Protein AF-A0AAD6UZ27-F1 (afdb_monomer_lite)

Organism: NCBI:txid153505

Radius of gyration: 35.87 Å; chains: 1; bounding box: 104×25×85 Å

Sequence (127 aa):
TNSAPSDFQTNEIHSLILSSEAEISDLGAEIVNVRRVLDRLELQRTRLADFVKSHRGVVSTIRRLPTDILDEIFSQYLSESGSPVHSPEALSRVVGVCKRWRTIVLASPLLWCHIALSMYNEVPHDS

Foldseek 3Di:
DDDDDDPVVVVVVVVVVVVVVVVVVVVVVVVVVVVVVVVVVVVVVVVVVVVCVVVVVVVVVVVPDDLVVLLVVLLCQQCVVVDQAGEPVSVCVQCVPDPSSVVSCVVDVSNVVHHDDDDPDPDPPDD

InterPro domains:
  IPR001810 F-box domain [PF12937] (62-117)
  IPR036047 F-box-like domain superfamily [SSF81383] (56-122)

pLDDT: mean 80.84, std 14.42, range [37.25, 98.62]

Secondary structure (DSSP, 8-state):
--PPPPHHHHHHHHHHHHHHHHHHHHHHHHHHHHHHHHHHHHHHHHHHHHHHHHHHHHHHHHHHS-HHHHHHHHHHHHHTTSSSSB-HHHHHHHHHH-HHHHHHHHH-GGGTS-B------------

Structure (mmCIF, N/CA/C/O backbone):
data_AF-A0AAD6UZ27-F1
#
_entry.id   AF-A0AAD6UZ27-F1
#
loop_
_atom_site.group_PDB
_atom_site.id
_atom_site.type_symbol
_atom_site.label_atom_id
_atom_site.label_alt_id
_atom_site.label_comp_id
_atom_site.label_asym_id
_atom_site.label_entity_id
_atom_site.label_seq_id
_atom_site.pdbx_PDB_ins_code
_atom_site.Cartn_x
_atom_site.Cartn_y
_atom_site.Cartn_z
_atom_site.occupancy
_atom_site.B_iso_or_equiv
_atom_site.auth_seq_id
_atom_site.auth_comp_id
_atom_site.auth_asym_id
_atom_site.auth_atom_id
_atom_site.pdbx_PDB_model_num
ATOM 1 N N . THR A 1 1 ? -51.311 9.199 50.317 1.00 37.25 1 THR A N 1
ATOM 2 C CA . THR A 1 1 ? -50.211 8.723 51.181 1.00 37.25 1 THR A CA 1
ATOM 3 C C . THR A 1 1 ? -48.925 8.828 50.392 1.00 37.25 1 THR A C 1
ATOM 5 O O . THR A 1 1 ? -48.646 7.974 49.568 1.00 37.25 1 THR A O 1
ATOM 8 N N . ASN A 1 2 ? -48.223 9.951 50.548 1.00 51.59 2 ASN A N 1
ATOM 9 C CA . ASN A 1 2 ? -46.944 10.228 49.898 1.00 51.59 2 ASN A CA 1
ATOM 10 C C . ASN A 1 2 ? -45.854 9.952 50.939 1.00 51.59 2 ASN A C 1
ATOM 12 O O . ASN A 1 2 ? -45.577 10.812 51.773 1.00 51.59 2 ASN A O 1
ATOM 16 N N . SER A 1 3 ? -45.357 8.718 50.989 1.00 59.06 3 SER A N 1
ATOM 17 C CA . SER A 1 3 ? -44.263 8.358 51.892 1.00 59.06 3 SER A CA 1
ATOM 18 C C . SER A 1 3 ? -42.956 8.781 51.234 1.00 59.06 3 SER A C 1
ATOM 20 O O . SER A 1 3 ? -42.656 8.325 50.132 1.00 59.06 3 SER A O 1
ATOM 22 N N . ALA A 1 4 ? -42.213 9.674 51.890 1.00 61.06 4 ALA A N 1
ATOM 23 C CA . ALA A 1 4 ? -40.872 10.060 51.466 1.00 61.06 4 ALA A CA 1
ATOM 24 C C . ALA A 1 4 ? -39.990 8.803 51.297 1.00 61.06 4 ALA A C 1
ATOM 26 O O . ALA A 1 4 ? -40.138 7.872 52.099 1.00 61.06 4 ALA A O 1
ATOM 27 N N . PRO A 1 5 ? -39.111 8.746 50.276 1.00 61.22 5 PRO A N 1
ATOM 28 C CA . PRO A 1 5 ? -38.194 7.622 50.110 1.00 61.22 5 PRO A CA 1
ATOM 29 C C . PRO A 1 5 ? -37.368 7.471 51.386 1.00 61.22 5 PRO A C 1
ATOM 31 O O . PRO A 1 5 ? -36.959 8.476 51.970 1.00 61.22 5 PRO A O 1
ATOM 34 N N . SER A 1 6 ? -37.141 6.240 51.846 1.00 69.38 6 SER A N 1
ATOM 35 C CA . SER A 1 6 ? -36.239 6.050 52.982 1.00 69.38 6 SER A CA 1
ATOM 36 C C . SER A 1 6 ? -34.819 6.436 52.562 1.00 69.38 6 SER A C 1
ATOM 38 O O . SER A 1 6 ? -34.429 6.198 51.420 1.00 69.38 6 SER A O 1
ATOM 40 N N . ASP A 1 7 ? -34.024 7.002 53.472 1.00 71.88 7 ASP A N 1
ATOM 41 C CA . ASP A 1 7 ? -32.651 7.455 53.178 1.00 71.88 7 ASP A CA 1
ATOM 42 C C . ASP A 1 7 ? -31.782 6.365 52.516 1.00 71.88 7 ASP A C 1
ATOM 44 O O . ASP A 1 7 ? -30.888 6.654 51.722 1.00 71.88 7 ASP A O 1
ATOM 48 N N . PHE A 1 8 ? -32.086 5.093 52.787 1.00 70.81 8 PHE A N 1
ATOM 49 C CA . PHE A 1 8 ? -31.459 3.935 52.153 1.00 70.81 8 PHE A CA 1
ATOM 50 C C . PHE A 1 8 ? -31.771 3.828 50.651 1.00 70.81 8 PHE A C 1
ATOM 52 O O . PHE A 1 8 ? -30.857 3.648 49.851 1.00 70.81 8 PHE A O 1
ATOM 59 N N . GLN A 1 9 ? -33.039 3.991 50.261 1.00 76.12 9 GLN A N 1
ATOM 60 C CA . GLN A 1 9 ? -33.461 3.957 48.856 1.00 76.12 9 GLN A CA 1
ATOM 61 C C . GLN A 1 9 ? -32.847 5.117 48.068 1.00 76.12 9 GLN A C 1
ATOM 63 O O . GLN A 1 9 ? -32.429 4.950 46.926 1.00 76.12 9 GLN A O 1
ATOM 68 N N . THR A 1 10 ? -32.743 6.289 48.694 1.00 81.12 10 THR A N 1
ATOM 69 C CA . THR A 1 10 ? -32.119 7.468 48.087 1.00 81.12 10 THR A CA 1
ATOM 70 C C . THR A 1 10 ? -30.621 7.244 47.852 1.00 81.12 10 THR A C 1
ATOM 72 O O . THR A 1 10 ? -30.115 7.561 46.777 1.00 81.12 10 THR A O 1
ATOM 75 N N . ASN A 1 11 ? -29.916 6.632 48.810 1.00 84.31 11 ASN A N 1
ATOM 76 C CA . ASN A 1 11 ? -28.493 6.302 48.675 1.00 84.31 11 ASN A CA 1
ATOM 77 C C . ASN A 1 11 ? -28.218 5.239 47.600 1.00 84.31 11 ASN A C 1
ATOM 79 O O . ASN A 1 11 ? -27.230 5.346 46.875 1.00 84.31 11 ASN A O 1
ATOM 83 N N . GLU A 1 12 ? -29.084 4.233 47.475 1.0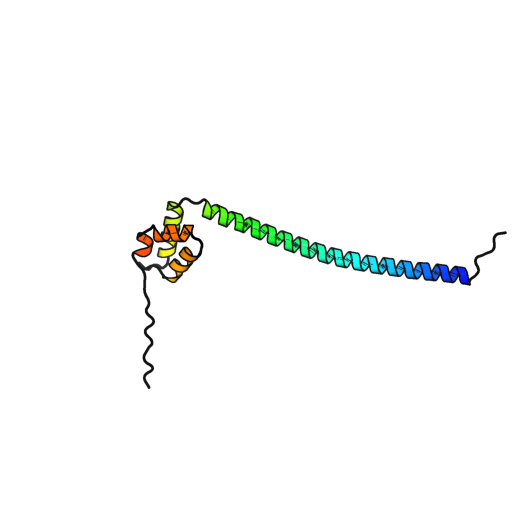0 88.94 12 GLU A N 1
ATOM 84 C CA . GLU A 1 12 ? -28.969 3.188 46.451 1.00 88.94 12 GLU A CA 1
ATOM 85 C C . GLU A 1 12 ? -29.179 3.749 45.036 1.00 88.94 12 GLU A C 1
ATOM 87 O O . GLU A 1 12 ? -28.434 3.432 44.111 1.00 88.94 12 GLU A O 1
ATOM 92 N N . ILE A 1 13 ? -30.137 4.664 44.869 1.00 89.88 13 ILE A N 1
ATOM 93 C CA . ILE A 1 13 ? -30.341 5.364 43.595 1.00 89.88 13 ILE A CA 1
ATOM 94 C C . ILE A 1 13 ? -29.138 6.260 43.273 1.00 89.88 13 ILE A C 1
ATOM 96 O O . ILE A 1 13 ? -28.667 6.268 42.136 1.00 89.88 13 ILE A O 1
ATOM 100 N N . HIS A 1 14 ? -28.602 6.986 44.259 1.00 91.38 14 HIS A N 1
ATOM 101 C CA . HIS A 1 14 ? -27.413 7.815 44.057 1.00 91.38 14 HIS A CA 1
ATOM 102 C C . HIS A 1 14 ? -26.183 6.995 43.648 1.00 91.38 14 HIS A C 1
ATOM 104 O O . HIS A 1 14 ? -25.455 7.416 42.752 1.00 91.38 14 HIS A O 1
ATOM 110 N N . SER A 1 15 ? -25.952 5.825 44.251 1.00 92.38 15 SER A N 1
ATOM 111 C CA . SER A 1 15 ? -24.823 4.966 43.870 1.00 92.38 15 SER A CA 1
ATOM 112 C C . SER A 1 15 ? -24.979 4.396 42.454 1.00 92.38 15 SER A C 1
ATOM 114 O O . SER A 1 15 ? -24.002 4.328 41.701 1.00 92.38 15 SER A O 1
ATOM 116 N N . LEU A 1 16 ? -26.206 4.056 42.049 1.00 95.12 16 LEU A N 1
ATOM 117 C CA . LEU A 1 16 ? -26.501 3.611 40.689 1.00 95.12 16 LEU A CA 1
ATOM 118 C C . LEU A 1 16 ? -26.266 4.725 39.657 1.00 95.12 16 LEU A C 1
ATOM 120 O O . LEU A 1 16 ? -25.695 4.474 38.598 1.00 95.12 16 LEU A O 1
ATOM 124 N N . ILE A 1 17 ? -26.657 5.963 39.970 1.00 96.06 17 ILE A N 1
ATOM 125 C CA . ILE A 1 17 ? -26.396 7.120 39.102 1.00 96.06 17 ILE A CA 1
ATOM 126 C C . ILE A 1 17 ? -24.888 7.339 38.958 1.00 96.06 17 ILE A C 1
ATOM 128 O O . ILE A 1 17 ? -24.397 7.409 37.837 1.00 96.06 17 ILE A O 1
ATOM 132 N N . LEU A 1 18 ? -24.144 7.362 40.068 1.00 96.31 18 LEU A N 1
ATOM 133 C CA . LEU A 1 18 ? -22.693 7.579 40.043 1.00 96.31 18 LEU A CA 1
ATOM 134 C C . LEU A 1 18 ? -21.947 6.495 39.252 1.00 96.31 18 LEU A C 1
ATOM 136 O O . LEU A 1 18 ? -21.028 6.800 38.496 1.00 96.31 18 LEU A O 1
ATOM 140 N N . SER A 1 19 ? -22.343 5.227 39.403 1.00 95.56 19 SER A N 1
ATOM 141 C CA . SER A 1 19 ? -21.755 4.126 38.626 1.00 95.56 19 SER A CA 1
ATOM 142 C C . SER A 1 19 ? -22.096 4.219 37.137 1.00 95.56 19 SER A C 1
ATOM 144 O O . SER A 1 19 ? -21.217 4.013 36.303 1.00 95.56 19 SER A O 1
ATOM 146 N N . SER A 1 20 ? -23.325 4.616 36.795 1.00 95.69 20 SER A N 1
ATOM 147 C CA . SER A 1 20 ? -23.733 4.841 35.402 1.00 95.69 20 SER A CA 1
ATOM 148 C C . SER A 1 20 ? -22.976 6.015 34.768 1.00 95.69 20 SER A C 1
ATOM 150 O O . SER A 1 20 ? -22.561 5.937 33.615 1.00 95.69 20 SER A O 1
ATOM 152 N N . GLU A 1 21 ? -22.755 7.103 35.511 1.00 97.75 21 GLU A N 1
ATOM 153 C CA . GLU A 1 21 ? -21.964 8.252 35.051 1.00 97.75 21 GLU A CA 1
ATOM 154 C C . GLU A 1 21 ? -20.499 7.873 34.796 1.00 97.75 21 GLU A C 1
ATOM 156 O O . GLU A 1 21 ? -19.918 8.302 33.795 1.00 97.75 21 GLU A O 1
ATOM 161 N N . ALA A 1 22 ? -19.916 7.031 35.656 1.00 97.44 22 ALA A N 1
ATOM 162 C CA . ALA A 1 22 ? -18.573 6.497 35.454 1.00 97.44 22 ALA A CA 1
ATOM 163 C C . ALA A 1 22 ? -18.494 5.638 34.180 1.00 97.44 22 ALA A C 1
ATOM 165 O O . ALA A 1 22 ? -17.612 5.857 33.352 1.00 97.44 22 ALA A O 1
ATOM 166 N N . GLU A 1 23 ? -19.458 4.738 33.962 1.00 97.88 23 GLU A N 1
ATOM 167 C CA . GLU A 1 23 ? -19.502 3.897 32.760 1.00 97.88 23 GLU A CA 1
ATOM 168 C C . GLU A 1 23 ? -19.670 4.729 31.476 1.00 97.88 23 GLU A C 1
ATOM 170 O O . GLU A 1 23 ? -18.999 4.480 30.474 1.00 97.88 23 GLU A O 1
ATOM 175 N N . ILE A 1 24 ? -20.500 5.779 31.506 1.00 98.12 24 ILE A N 1
ATOM 176 C CA . ILE A 1 24 ? -20.638 6.728 30.389 1.00 98.12 24 ILE A CA 1
ATOM 177 C C . ILE A 1 24 ? -19.306 7.427 30.096 1.00 98.12 24 ILE A C 1
ATOM 179 O O . ILE A 1 24 ? -18.934 7.581 28.928 1.00 98.12 24 ILE A O 1
ATOM 183 N N . SER A 1 25 ? -18.586 7.853 31.136 1.00 98.12 25 SER A N 1
ATOM 184 C CA . SER A 1 25 ? -17.275 8.489 30.992 1.00 98.12 25 SER A CA 1
ATOM 185 C C . SER A 1 25 ? -16.255 7.535 30.361 1.00 98.12 25 SER A C 1
ATOM 187 O O . SER A 1 25 ? -15.559 7.915 29.414 1.00 98.12 25 SER A O 1
ATOM 189 N N . ASP A 1 26 ? -16.207 6.288 30.828 1.00 98.19 26 ASP A N 1
ATOM 190 C CA . ASP A 1 26 ? -15.292 5.263 30.320 1.00 98.19 26 ASP A CA 1
ATOM 191 C C . ASP A 1 26 ? -15.585 4.920 28.853 1.00 98.19 26 ASP A C 1
ATOM 193 O O . ASP A 1 26 ? -14.678 4.904 28.014 1.00 98.19 26 ASP A O 1
ATOM 197 N N . LEU A 1 27 ? -16.862 4.743 28.500 1.00 98.38 27 LEU A N 1
ATOM 198 C CA . LEU A 1 27 ? -17.283 4.544 27.111 1.00 98.38 27 LEU A CA 1
ATOM 199 C C . LEU A 1 27 ? -16.926 5.749 26.232 1.00 98.38 27 LEU A C 1
ATOM 201 O O . LEU A 1 27 ? -16.485 5.579 25.094 1.00 98.38 27 LEU A O 1
ATOM 205 N N . GLY A 1 28 ? -17.076 6.971 26.749 1.00 98.44 28 GLY A N 1
ATOM 206 C CA . GLY A 1 28 ? -16.667 8.191 26.057 1.00 98.44 28 GLY A CA 1
ATOM 207 C C . GLY A 1 28 ? -15.169 8.212 25.741 1.00 98.44 28 GLY A C 1
ATOM 208 O O . GLY A 1 28 ? -14.779 8.527 24.612 1.00 98.44 28 GLY A O 1
ATOM 209 N N . ALA A 1 29 ? -14.333 7.824 26.705 1.00 98.19 29 ALA A N 1
ATOM 210 C CA . ALA A 1 29 ? -12.888 7.723 26.520 1.00 98.19 29 ALA A CA 1
ATOM 211 C C . ALA A 1 29 ? -12.518 6.664 25.467 1.00 98.19 29 ALA A C 1
ATOM 213 O O . ALA A 1 29 ? -11.690 6.928 24.586 1.00 98.19 29 ALA A O 1
ATOM 214 N N . GLU A 1 30 ? -13.177 5.504 25.493 1.00 98.44 30 GLU A N 1
ATOM 215 C CA . GLU A 1 30 ? -12.932 4.441 24.518 1.00 98.44 30 GLU A CA 1
ATOM 216 C C . GLU A 1 30 ? -13.364 4.854 23.103 1.00 98.44 30 GLU A C 1
ATOM 218 O O . GLU A 1 30 ? -12.620 4.650 22.141 1.00 98.44 30 GLU A O 1
ATOM 223 N N . ILE A 1 31 ? -14.502 5.544 22.958 1.00 98.50 31 ILE A N 1
ATOM 224 C CA . ILE A 1 31 ? -14.944 6.110 21.673 1.00 98.50 31 ILE A CA 1
ATOM 225 C C . ILE A 1 31 ? -13.886 7.058 21.099 1.00 98.50 31 ILE A C 1
ATOM 227 O O . ILE A 1 31 ? -13.580 6.993 19.904 1.00 98.50 31 ILE A O 1
ATOM 231 N N . VAL A 1 32 ? -13.313 7.938 21.925 1.00 98.56 32 VAL A N 1
ATOM 232 C CA . VAL A 1 32 ? -12.253 8.859 21.489 1.00 98.56 32 VAL A CA 1
ATOM 233 C C . VAL A 1 32 ? -11.016 8.086 21.032 1.00 98.56 32 VAL A C 1
ATOM 235 O O . VAL A 1 32 ? -10.451 8.393 19.978 1.00 98.56 32 VAL A O 1
ATOM 238 N N . ASN A 1 33 ? -10.609 7.055 21.774 1.00 98.31 33 ASN A N 1
ATOM 239 C CA . ASN A 1 33 ? -9.454 6.243 21.413 1.00 98.31 33 ASN A CA 1
ATOM 240 C C . ASN A 1 33 ? -9.669 5.482 20.094 1.00 98.31 33 ASN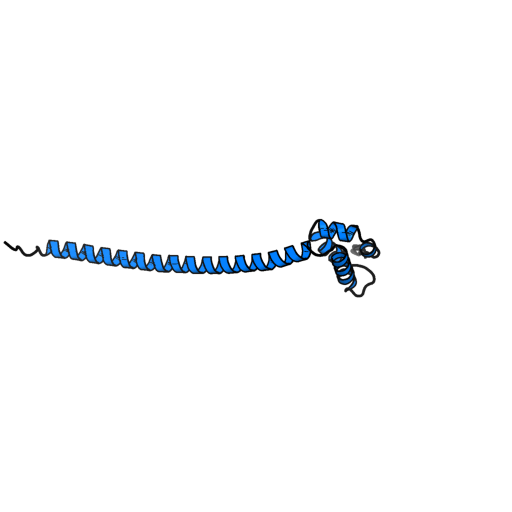 A C 1
ATOM 242 O O . ASN A 1 33 ? -8.809 5.533 19.209 1.00 98.31 33 ASN A O 1
ATOM 246 N N . VAL A 1 34 ? -10.825 4.837 19.921 1.00 98.50 34 VAL A N 1
ATOM 247 C CA . VAL A 1 34 ? -11.174 4.107 18.694 1.00 98.50 34 VAL A CA 1
ATOM 248 C C . VAL A 1 34 ? -11.231 5.048 17.492 1.00 98.50 34 VAL A C 1
ATOM 250 O O . VAL A 1 34 ? -10.659 4.729 16.449 1.00 98.50 34 VAL A O 1
ATOM 253 N N . ARG A 1 35 ? -11.836 6.236 17.630 1.00 98.56 35 ARG A N 1
ATOM 254 C CA . ARG A 1 35 ? -11.855 7.253 16.561 1.00 98.56 35 ARG A CA 1
ATOM 255 C C . ARG A 1 35 ? -10.447 7.675 16.154 1.00 98.56 35 ARG A C 1
ATOM 257 O O . ARG A 1 35 ? -10.127 7.660 14.974 1.00 98.56 35 ARG A O 1
ATOM 264 N N . ARG A 1 36 ? -9.562 7.930 17.119 1.00 98.44 36 ARG A N 1
ATOM 265 C CA . ARG A 1 36 ? -8.155 8.260 16.837 1.00 98.44 36 ARG A CA 1
ATOM 266 C C . ARG A 1 36 ? -7.439 7.141 16.073 1.00 98.44 36 ARG A C 1
ATOM 268 O O . ARG A 1 36 ? -6.612 7.407 15.198 1.00 98.44 36 ARG A O 1
ATOM 275 N N . VAL A 1 37 ? -7.714 5.880 16.412 1.00 98.31 37 VAL A N 1
ATOM 276 C CA . VAL A 1 37 ? -7.162 4.729 15.683 1.00 98.31 37 VAL A CA 1
ATOM 277 C C . VAL A 1 37 ? -7.716 4.670 14.260 1.00 98.31 37 VAL A C 1
ATOM 279 O O . VAL A 1 37 ? -6.932 4.449 13.334 1.00 98.31 37 VAL A O 1
ATOM 282 N N . LEU A 1 38 ? -9.019 4.899 14.084 1.00 98.44 38 LEU A N 1
ATOM 283 C CA . LEU A 1 38 ? -9.672 4.945 12.779 1.00 98.44 38 LEU A CA 1
ATOM 284 C C . LEU A 1 38 ? -9.061 6.034 11.891 1.00 98.44 38 LEU A C 1
ATOM 286 O O . LEU A 1 38 ? -8.580 5.713 10.807 1.00 98.44 38 LEU A O 1
ATOM 290 N N . ASP A 1 39 ? -8.955 7.267 12.387 1.00 98.56 39 ASP A N 1
ATOM 291 C CA . ASP A 1 39 ? -8.386 8.403 11.649 1.00 98.56 39 ASP A CA 1
ATOM 292 C C . ASP A 1 39 ? -6.961 8.101 11.159 1.00 98.56 39 ASP A C 1
ATOM 294 O O . ASP A 1 39 ? -6.593 8.353 10.007 1.00 98.56 39 ASP A O 1
ATOM 298 N N . ARG A 1 40 ? -6.140 7.489 12.025 1.00 98.44 40 ARG A N 1
ATOM 299 C CA . ARG A 1 40 ? -4.783 7.057 11.666 1.00 98.44 40 ARG A CA 1
ATOM 300 C C . ARG A 1 40 ? -4.803 6.034 10.529 1.00 98.44 40 ARG A C 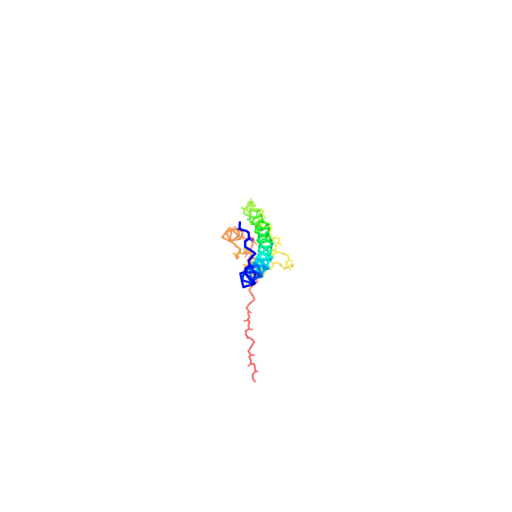1
ATOM 302 O O . ARG A 1 40 ? -4.000 6.146 9.600 1.00 98.44 40 ARG A O 1
ATOM 309 N N . LEU A 1 41 ? -5.668 5.024 10.615 1.00 98.50 41 LEU A N 1
ATOM 310 C CA . LEU A 1 41 ? -5.762 3.968 9.607 1.00 98.50 41 LEU A CA 1
ATOM 311 C C . LEU A 1 41 ? -6.295 4.504 8.274 1.00 98.50 41 LEU A C 1
ATOM 313 O O . LEU A 1 41 ? -5.779 4.129 7.222 1.00 98.50 41 LEU A O 1
ATOM 317 N N . GLU A 1 42 ? -7.265 5.415 8.292 1.00 98.62 42 GLU A N 1
ATOM 318 C CA . GLU A 1 42 ? -7.788 6.064 7.087 1.00 98.62 42 GLU A CA 1
ATOM 319 C C . GLU A 1 42 ? -6.731 6.923 6.390 1.00 98.62 42 GLU A C 1
ATOM 321 O O . GLU A 1 42 ? -6.581 6.856 5.163 1.00 98.62 42 GLU A O 1
ATOM 326 N N . LEU A 1 43 ? -5.931 7.663 7.162 1.00 98.19 43 LEU A N 1
ATOM 327 C CA . LEU A 1 43 ? -4.805 8.423 6.631 1.00 98.19 43 LEU A CA 1
ATOM 328 C C . LEU A 1 43 ? -3.765 7.499 5.984 1.00 98.19 43 LEU A C 1
ATOM 330 O O . LEU A 1 43 ? -3.292 7.772 4.878 1.00 98.19 43 LEU A O 1
ATOM 334 N N . GLN A 1 44 ? -3.419 6.387 6.641 1.00 97.94 44 GLN A N 1
ATOM 335 C CA . GLN A 1 44 ? -2.508 5.391 6.071 1.00 97.94 44 GLN A CA 1
ATOM 336 C C . GLN A 1 44 ? -3.082 4.776 4.791 1.00 97.94 44 GLN A C 1
ATOM 338 O O . GLN A 1 44 ? -2.390 4.733 3.775 1.00 97.94 44 GLN A O 1
ATOM 343 N N . ARG A 1 45 ? -4.353 4.362 4.802 1.00 98.25 45 ARG A N 1
ATOM 344 C CA . ARG A 1 45 ? -5.036 3.805 3.629 1.00 98.25 45 ARG A CA 1
ATOM 345 C C . ARG A 1 45 ? -5.004 4.774 2.454 1.00 98.25 45 ARG A C 1
ATOM 347 O O . ARG A 1 45 ? -4.668 4.359 1.349 1.00 98.25 45 ARG A O 1
ATOM 354 N N . THR A 1 46 ? -5.325 6.044 2.688 1.00 97.81 46 THR A N 1
ATOM 355 C CA . THR A 1 46 ? -5.337 7.080 1.646 1.00 97.81 46 THR A CA 1
ATOM 356 C C . THR A 1 46 ? -3.949 7.261 1.041 1.00 97.81 46 THR A C 1
ATOM 358 O O . THR A 1 46 ? -3.793 7.168 -0.173 1.00 97.81 46 THR A O 1
ATOM 361 N N . ARG A 1 47 ? -2.912 7.378 1.882 1.00 97.19 47 ARG A N 1
ATOM 362 C CA . ARG A 1 47 ? -1.516 7.473 1.423 1.00 97.19 47 ARG A CA 1
ATOM 363 C C . ARG A 1 47 ? -1.102 6.285 0.555 1.00 97.19 47 ARG A C 1
ATOM 365 O O . ARG A 1 47 ? -0.497 6.477 -0.498 1.00 97.19 47 ARG A O 1
ATOM 372 N N . LEU A 1 48 ? -1.428 5.059 0.974 1.00 96.81 48 LEU A N 1
ATOM 373 C CA . LEU A 1 48 ? -1.125 3.869 0.176 1.00 96.81 48 LEU A CA 1
ATOM 374 C C . LEU A 1 48 ? -1.935 3.827 -1.124 1.00 96.81 48 LEU A C 1
ATOM 376 O O . LEU A 1 48 ? -1.397 3.438 -2.158 1.00 96.81 48 LEU A O 1
ATOM 380 N N . ALA A 1 49 ? -3.205 4.228 -1.100 1.00 95.31 49 ALA A N 1
ATOM 381 C CA . ALA A 1 49 ? -4.040 4.272 -2.295 1.00 95.31 49 ALA A CA 1
ATOM 382 C C . ALA A 1 49 ? -3.478 5.251 -3.338 1.00 95.31 49 ALA A C 1
ATOM 384 O O . ALA A 1 49 ? -3.376 4.896 -4.516 1.00 95.31 49 ALA A O 1
ATOM 385 N N . ASP A 1 50 ? -3.041 6.435 -2.907 1.00 92.00 50 ASP A N 1
ATOM 386 C CA . ASP A 1 50 ? -2.408 7.430 -3.776 1.00 92.00 50 ASP A CA 1
ATOM 387 C C . ASP A 1 50 ? -1.072 6.931 -4.336 1.00 92.00 50 ASP A C 1
ATOM 389 O O . ASP A 1 50 ? -0.815 7.062 -5.537 1.00 92.00 50 ASP A O 1
ATOM 393 N N . PHE A 1 51 ? -0.254 6.280 -3.501 1.00 89.12 51 PHE A N 1
ATOM 394 C CA . PHE A 1 51 ? 0.978 5.621 -3.936 1.00 89.12 51 PHE A CA 1
ATOM 395 C C . PHE A 1 51 ? 0.698 4.561 -5.011 1.00 89.12 51 PHE A C 1
ATOM 397 O O . PHE A 1 51 ? 1.303 4.574 -6.081 1.00 89.12 51 PHE A O 1
ATOM 404 N N . VAL A 1 52 ? -0.258 3.661 -4.777 1.00 88.88 52 VAL A N 1
ATOM 405 C CA . VAL A 1 52 ? -0.614 2.621 -5.751 1.00 88.88 52 VAL A CA 1
ATOM 406 C C . VAL A 1 52 ? -1.128 3.242 -7.048 1.00 88.88 52 VAL A C 1
ATOM 408 O O . VAL A 1 52 ? -0.741 2.801 -8.130 1.00 88.88 52 VAL A O 1
ATOM 411 N N . LYS A 1 53 ? -1.971 4.276 -6.972 1.00 85.94 53 LYS A N 1
ATOM 412 C CA . LYS A 1 53 ? -2.525 4.959 -8.147 1.00 85.94 53 LYS A CA 1
ATOM 413 C C . LYS A 1 53 ? -1.430 5.591 -9.008 1.00 85.94 53 LYS A C 1
ATOM 415 O O . LYS A 1 53 ? -1.432 5.377 -10.223 1.00 85.94 53 LYS A O 1
ATOM 420 N N . SER A 1 54 ? -0.490 6.318 -8.401 1.00 77.69 54 SER A N 1
ATOM 421 C CA . SER A 1 54 ? 0.610 6.964 -9.130 1.00 77.69 54 SER A CA 1
ATOM 422 C C . SER A 1 54 ? 1.523 5.937 -9.807 1.00 77.69 54 SER A C 1
ATOM 424 O O . SER A 1 54 ? 1.827 6.061 -10.995 1.00 77.69 54 SER A O 1
ATOM 426 N N . HIS A 1 55 ? 1.859 4.849 -9.113 1.00 78.06 55 HIS A N 1
ATOM 427 C CA . HIS A 1 55 ? 2.740 3.811 -9.649 1.00 78.06 55 HIS A CA 1
ATOM 428 C C . HIS A 1 55 ? 2.045 2.943 -10.704 1.00 78.06 55 HIS A C 1
ATOM 430 O O . HIS A 1 55 ? 2.652 2.582 -11.713 1.00 78.06 55 HIS A O 1
ATOM 436 N N . ARG A 1 56 ? 0.746 2.656 -10.551 1.00 76.19 56 ARG A N 1
ATOM 437 C CA . ARG A 1 56 ? -0.030 1.931 -11.570 1.00 76.19 56 ARG A CA 1
ATOM 438 C C . ARG A 1 56 ? -0.106 2.717 -12.878 1.00 76.19 56 ARG A C 1
ATOM 440 O O . ARG A 1 56 ? -0.050 2.099 -13.941 1.00 76.19 56 ARG A O 1
ATOM 447 N N . GLY A 1 57 ? -0.190 4.049 -12.801 1.00 70.38 57 GLY A N 1
ATOM 448 C CA . GLY A 1 57 ? -0.096 4.946 -13.953 1.00 70.38 57 GLY A CA 1
ATOM 449 C C . GLY A 1 57 ? 1.228 4.780 -14.699 1.00 70.38 57 GLY A C 1
ATOM 450 O O . GLY A 1 57 ? 1.217 4.466 -15.886 1.00 70.38 57 GLY A O 1
ATOM 451 N N . VAL A 1 58 ? 2.356 4.869 -13.991 1.00 68.94 58 VAL A N 1
ATOM 452 C CA . VAL A 1 58 ? 3.705 4.693 -14.565 1.00 68.94 58 VAL A CA 1
ATOM 453 C C . VAL A 1 58 ? 3.866 3.322 -15.229 1.00 68.94 58 VAL A C 1
ATOM 455 O O . VAL A 1 58 ? 4.243 3.229 -16.398 1.00 68.94 58 VAL A O 1
ATOM 458 N N . VAL A 1 59 ? 3.500 2.246 -14.526 1.00 69.06 59 VAL A N 1
ATOM 459 C CA . VAL A 1 59 ? 3.611 0.878 -15.057 1.00 69.06 59 VAL A CA 1
ATOM 460 C C . VAL A 1 59 ? 2.662 0.657 -16.246 1.00 69.06 59 VAL A C 1
ATOM 462 O O . VAL A 1 59 ? 2.959 -0.128 -17.149 1.00 69.06 59 VAL A O 1
ATOM 465 N N . SER A 1 60 ? 1.506 1.325 -16.274 1.00 67.81 60 SER A N 1
ATOM 466 C CA . SER A 1 60 ? 0.590 1.300 -17.418 1.00 67.81 60 SER A CA 1
ATOM 467 C C . SER A 1 60 ? 1.173 2.037 -18.624 1.00 67.81 60 SER A C 1
ATOM 469 O O . SER A 1 60 ? 1.134 1.506 -19.730 1.00 67.81 60 SER A O 1
ATOM 471 N N . THR A 1 61 ? 1.742 3.228 -18.433 1.00 66.56 61 THR A N 1
ATOM 472 C CA . THR A 1 61 ? 2.353 4.020 -19.511 1.00 66.56 61 THR A CA 1
ATOM 473 C C . THR A 1 61 ? 3.528 3.281 -20.140 1.00 66.56 61 THR A C 1
ATOM 475 O O . THR A 1 61 ? 3.555 3.109 -21.355 1.00 66.56 61 THR A O 1
ATOM 478 N N . ILE A 1 62 ? 4.429 2.726 -19.324 1.00 68.81 62 ILE A N 1
ATOM 479 C CA . ILE A 1 62 ? 5.568 1.929 -19.804 1.00 68.81 62 ILE A CA 1
ATOM 480 C C . ILE A 1 62 ? 5.098 0.713 -20.616 1.00 68.81 62 ILE A C 1
ATOM 482 O O . ILE A 1 62 ? 5.670 0.391 -21.656 1.00 68.81 62 ILE A O 1
ATOM 486 N N . ARG A 1 63 ? 4.017 0.046 -20.188 1.00 68.44 63 ARG A N 1
ATOM 487 C CA . ARG A 1 63 ? 3.439 -1.080 -20.939 1.00 68.44 63 ARG A CA 1
ATOM 488 C C . ARG A 1 63 ? 2.750 -0.666 -22.239 1.00 68.44 63 ARG A C 1
ATOM 490 O O . ARG A 1 63 ? 2.569 -1.534 -23.087 1.00 68.44 63 ARG A O 1
ATOM 497 N N . ARG A 1 64 ? 2.389 0.608 -22.409 1.00 76.94 64 ARG A N 1
ATOM 498 C CA . ARG A 1 64 ? 1.732 1.148 -23.611 1.00 76.94 64 ARG A CA 1
ATOM 499 C C . ARG A 1 64 ? 2.693 1.792 -24.607 1.00 76.94 64 ARG A C 1
ATOM 501 O O . ARG A 1 64 ? 2.277 2.033 -25.735 1.00 76.94 64 ARG A O 1
ATOM 508 N N . LEU A 1 65 ? 3.939 2.062 -24.219 1.00 80.62 65 LEU A N 1
ATOM 509 C CA . LEU A 1 65 ? 4.948 2.565 -25.152 1.00 80.62 65 LEU A CA 1
ATOM 510 C C . LEU A 1 65 ? 5.154 1.563 -26.296 1.00 80.62 65 LEU A C 1
ATOM 512 O O . LEU A 1 65 ? 5.189 0.361 -26.011 1.00 80.62 65 LEU A O 1
ATOM 516 N N . PRO A 1 66 ? 5.292 2.011 -27.555 1.00 84.31 66 PRO A N 1
ATOM 517 C CA . PRO A 1 66 ? 5.736 1.168 -28.662 1.00 84.31 66 PRO A CA 1
ATOM 518 C C . PRO A 1 66 ? 7.116 0.559 -28.397 1.00 84.31 66 PRO A C 1
ATOM 520 O O . PRO A 1 66 ? 7.876 1.055 -27.566 1.00 84.31 66 PRO A O 1
ATOM 523 N N . THR A 1 67 ? 7.428 -0.534 -29.089 1.00 84.94 67 THR A N 1
ATOM 524 C CA . THR A 1 67 ? 8.719 -1.220 -28.945 1.00 84.94 67 THR A CA 1
ATOM 525 C C . THR A 1 67 ? 9.886 -0.323 -29.345 1.00 84.94 67 THR A C 1
ATOM 527 O O . THR A 1 67 ? 10.821 -0.213 -28.565 1.00 84.94 67 THR A O 1
ATOM 530 N N . ASP A 1 68 ? 9.780 0.388 -30.466 1.00 84.00 68 ASP A N 1
ATOM 531 C CA . ASP A 1 68 ? 10.863 1.230 -30.997 1.00 84.00 68 ASP A CA 1
ATOM 532 C C . ASP A 1 68 ? 11.253 2.354 -30.025 1.00 84.00 68 ASP A C 1
ATOM 534 O O . ASP A 1 68 ? 12.425 2.663 -29.845 1.00 84.00 68 ASP A O 1
ATOM 538 N N . ILE A 1 69 ? 10.269 2.920 -29.318 1.00 88.00 69 ILE A N 1
ATOM 539 C CA . ILE A 1 69 ? 10.513 3.958 -28.307 1.00 88.00 69 ILE A CA 1
ATOM 540 C C . ILE A 1 69 ? 11.226 3.382 -27.080 1.00 88.00 69 ILE A C 1
ATOM 542 O O . ILE A 1 69 ? 12.104 4.028 -26.519 1.00 88.00 69 ILE A O 1
ATOM 546 N N . LEU A 1 70 ? 10.851 2.175 -26.643 1.00 87.25 70 LEU A N 1
ATOM 547 C CA . LEU A 1 70 ? 11.550 1.504 -25.545 1.00 87.25 70 LEU A CA 1
ATOM 548 C C . LEU A 1 70 ? 12.984 1.135 -25.942 1.00 87.25 70 LEU A C 1
ATOM 550 O O . LEU A 1 70 ? 13.876 1.266 -25.112 1.00 87.25 70 LEU A O 1
ATOM 554 N N . ASP A 1 71 ? 13.196 0.715 -27.189 1.00 86.31 71 ASP A N 1
ATOM 555 C CA . ASP A 1 71 ? 14.517 0.357 -27.707 1.00 86.31 71 ASP A CA 1
ATOM 556 C C . ASP A 1 71 ? 15.466 1.563 -27.764 1.00 86.31 71 ASP A C 1
ATOM 558 O O . ASP A 1 71 ? 16.606 1.488 -27.304 1.00 86.31 71 ASP A O 1
ATOM 562 N N . GLU A 1 72 ? 14.966 2.716 -28.216 1.00 86.62 72 GLU A N 1
ATOM 563 C CA . GLU A 1 72 ? 15.711 3.980 -28.206 1.00 86.62 72 GLU A CA 1
ATOM 564 C C . GLU A 1 72 ? 16.066 4.416 -26.775 1.00 86.62 72 GLU A C 1
ATOM 566 O O . GLU A 1 72 ? 17.213 4.759 -26.486 1.00 86.62 72 GLU A O 1
ATOM 571 N N . ILE A 1 73 ? 15.110 4.339 -25.840 1.00 86.88 73 ILE A N 1
ATOM 572 C CA . ILE A 1 73 ? 15.353 4.666 -24.425 1.00 86.88 73 ILE A CA 1
ATOM 573 C C . ILE A 1 73 ? 16.447 3.765 -23.838 1.00 86.88 73 ILE A C 1
ATOM 575 O O . ILE A 1 73 ? 17.332 4.254 -23.134 1.00 86.88 73 ILE A O 1
ATOM 579 N N . PHE A 1 74 ? 16.403 2.457 -24.108 1.00 87.38 74 PHE A N 1
ATOM 580 C CA . PHE A 1 74 ? 17.430 1.530 -23.632 1.00 87.38 74 PHE A CA 1
ATOM 581 C C . PHE A 1 74 ? 18.790 1.829 -24.260 1.00 87.38 74 PHE A C 1
ATOM 583 O O . PHE A 1 74 ? 19.786 1.836 -23.542 1.00 87.38 74 PHE A O 1
ATOM 590 N N . SER A 1 75 ? 18.829 2.140 -25.556 1.00 82.38 75 SER A N 1
ATOM 591 C CA . SER A 1 75 ? 20.057 2.505 -26.270 1.00 82.38 75 SER A CA 1
ATOM 592 C C . SER A 1 75 ? 20.726 3.733 -25.659 1.00 82.38 75 SER A C 1
ATOM 594 O O . SER A 1 75 ? 21.931 3.713 -25.402 1.00 82.38 75 SER A O 1
ATOM 596 N N . GLN A 1 76 ? 19.951 4.771 -25.341 1.00 81.69 76 GLN A N 1
ATOM 597 C CA . GLN A 1 76 ? 20.468 5.973 -24.686 1.00 81.69 76 GLN A CA 1
ATOM 598 C C . GLN A 1 76 ? 20.929 5.696 -23.250 1.00 81.69 76 GLN A C 1
ATOM 600 O O . GLN A 1 76 ? 22.057 6.035 -22.898 1.00 81.69 76 GLN A O 1
ATOM 605 N N . TYR A 1 77 ? 20.111 5.008 -22.445 1.00 82.12 77 TYR A N 1
ATOM 606 C CA . TYR A 1 77 ? 20.443 4.660 -21.057 1.00 82.12 77 TYR A CA 1
ATOM 607 C C . TYR A 1 77 ? 21.727 3.826 -20.947 1.00 82.12 77 TYR A C 1
ATOM 609 O O . TYR A 1 77 ? 22.541 4.019 -20.046 1.00 82.12 77 TYR A O 1
ATOM 617 N N . LEU A 1 78 ? 21.927 2.895 -21.879 1.00 77.25 78 LEU A N 1
ATOM 618 C CA . LEU A 1 78 ? 23.101 2.026 -21.905 1.00 77.25 78 LEU A CA 1
ATOM 619 C C . LEU A 1 78 ? 24.351 2.718 -22.476 1.00 77.25 78 LEU A C 1
ATOM 621 O O . LEU A 1 78 ? 25.456 2.215 -22.262 1.00 77.25 78 LEU A O 1
ATOM 625 N N . SER A 1 79 ? 24.189 3.853 -23.165 1.00 72.75 79 SER A N 1
ATOM 626 C CA . SER A 1 79 ? 25.276 4.667 -23.740 1.00 72.75 79 SER A CA 1
ATOM 627 C C . SER A 1 79 ? 25.704 5.841 -22.844 1.00 72.75 79 SER A C 1
ATOM 629 O O . SER A 1 79 ? 26.763 6.430 -23.059 1.00 72.75 79 SER A O 1
ATOM 631 N N . GLU A 1 80 ? 24.918 6.180 -21.816 1.00 65.25 80 GLU A N 1
ATOM 632 C CA . GLU A 1 80 ? 25.137 7.329 -20.917 1.00 65.25 80 GLU A CA 1
ATOM 633 C C . GLU A 1 80 ? 26.433 7.228 -20.077 1.00 65.25 80 GLU A C 1
ATOM 635 O O . GLU A 1 80 ? 26.875 8.202 -19.474 1.00 65.25 80 GLU A O 1
ATOM 640 N N . SER A 1 81 ? 27.111 6.075 -20.082 1.00 57.41 81 SER A N 1
ATOM 641 C CA . SER A 1 81 ? 28.395 5.871 -19.396 1.00 57.41 81 SER A CA 1
ATOM 642 C C . SER A 1 81 ? 29.601 6.528 -20.087 1.00 57.41 81 SER A C 1
ATOM 644 O O . SER A 1 81 ? 30.710 6.439 -19.562 1.00 57.41 81 SER A O 1
ATOM 646 N N . GLY A 1 82 ? 29.430 7.148 -21.265 1.00 56.09 82 GLY A N 1
ATOM 647 C CA . GLY A 1 82 ? 30.535 7.739 -22.040 1.00 56.09 82 GLY A CA 1
ATOM 648 C C . GLY A 1 82 ? 31.544 6.709 -22.570 1.00 56.09 82 GLY A C 1
ATOM 649 O O . GLY A 1 82 ? 32.582 7.073 -23.119 1.00 56.09 82 GLY A O 1
ATOM 650 N N . SER A 1 83 ? 31.238 5.421 -22.406 1.00 56.38 83 SER A N 1
ATOM 651 C CA . SER A 1 83 ? 32.028 4.287 -22.863 1.00 56.38 83 SER A CA 1
ATOM 652 C C . SER A 1 83 ? 31.334 3.656 -24.071 1.00 56.38 83 SER A C 1
ATOM 654 O O . SER A 1 83 ? 30.118 3.471 -24.032 1.00 56.38 83 SER A O 1
ATOM 656 N N . PRO A 1 84 ? 32.071 3.245 -25.120 1.00 59.50 84 PRO A N 1
ATOM 657 C CA . PRO A 1 84 ? 31.508 2.476 -26.231 1.00 59.50 84 PRO A CA 1
ATOM 658 C C . PRO A 1 84 ? 31.025 1.081 -25.801 1.00 59.50 84 PRO A C 1
ATOM 660 O O . PRO A 1 84 ? 30.512 0.334 -26.626 1.00 59.50 84 PRO A O 1
ATOM 663 N N . VAL A 1 85 ? 31.210 0.715 -24.528 1.00 63.19 85 VAL A N 1
ATOM 664 C CA . VAL A 1 85 ? 30.881 -0.588 -23.968 1.00 63.19 85 VAL A CA 1
ATOM 665 C C . VAL A 1 85 ? 29.811 -0.457 -22.889 1.00 63.19 85 VAL A C 1
ATOM 667 O O . VAL A 1 85 ? 29.975 0.284 -21.915 1.00 63.19 85 VAL A O 1
ATOM 670 N N . HIS A 1 86 ? 28.726 -1.214 -23.045 1.00 68.44 86 HIS A N 1
ATOM 671 C CA . HIS A 1 86 ? 27.619 -1.237 -22.104 1.00 68.44 86 HIS A CA 1
ATOM 672 C C . HIS A 1 86 ? 28.032 -1.915 -20.796 1.00 68.44 86 HIS A C 1
ATOM 674 O O . HIS A 1 86 ? 28.641 -2.991 -20.786 1.00 68.44 86 HIS A O 1
ATOM 680 N N . SER A 1 87 ? 27.663 -1.291 -19.676 1.00 71.75 87 SER A N 1
ATOM 681 C CA . SER A 1 87 ? 27.859 -1.879 -18.352 1.00 71.75 87 SER A CA 1
ATOM 682 C C . SER A 1 87 ? 26.958 -3.113 -18.190 1.00 71.75 87 SER A C 1
ATOM 684 O O . SER A 1 87 ? 25.734 -2.990 -18.341 1.00 71.75 87 SER A O 1
ATOM 686 N N . PRO A 1 88 ? 27.510 -4.286 -17.821 1.00 73.69 88 PRO A N 1
ATOM 687 C CA . PRO A 1 88 ? 26.714 -5.472 -17.504 1.00 73.69 88 PRO A CA 1
ATOM 688 C C . PRO A 1 88 ? 25.673 -5.221 -16.407 1.00 73.69 88 PRO A C 1
ATOM 690 O O . PRO A 1 88 ? 24.596 -5.818 -16.424 1.00 73.69 88 PRO A O 1
ATOM 693 N N . GLU A 1 89 ? 25.955 -4.310 -15.472 1.00 78.62 89 GLU A N 1
ATOM 694 C CA . GLU A 1 89 ? 25.016 -3.934 -14.413 1.00 78.62 89 GLU A CA 1
ATOM 695 C C . GLU A 1 89 ? 23.808 -3.175 -14.967 1.00 78.62 89 GLU A C 1
ATOM 697 O O . GLU A 1 89 ? 22.670 -3.457 -14.588 1.00 78.62 89 GLU A O 1
ATOM 702 N N . ALA A 1 90 ? 24.036 -2.236 -15.888 1.00 79.62 90 ALA A N 1
ATOM 703 C CA . ALA A 1 90 ? 22.969 -1.466 -16.520 1.00 79.62 90 ALA A CA 1
ATOM 704 C C . ALA A 1 90 ? 22.083 -2.368 -17.396 1.00 79.62 90 ALA A C 1
ATOM 706 O O . ALA A 1 90 ? 20.855 -2.322 -17.284 1.00 79.62 90 ALA A O 1
ATOM 707 N N . LEU A 1 91 ? 22.694 -3.269 -18.176 1.00 82.06 91 LEU A N 1
ATOM 708 C CA . LEU A 1 91 ? 21.982 -4.301 -18.940 1.00 82.06 91 LEU A CA 1
ATOM 709 C C . LEU A 1 91 ? 21.136 -5.200 -18.027 1.00 82.06 91 LEU A C 1
ATOM 711 O O . LEU A 1 91 ? 19.952 -5.429 -18.293 1.00 82.06 91 LEU A O 1
ATOM 715 N N . SER A 1 92 ? 21.710 -5.656 -16.910 1.00 83.94 92 SER A N 1
ATOM 716 C CA . SER A 1 92 ? 21.015 -6.507 -15.936 1.00 83.94 92 SER A CA 1
ATOM 717 C C . SER A 1 92 ? 19.805 -5.808 -15.311 1.00 83.94 92 SER A C 1
ATOM 719 O O . SER A 1 92 ? 18.762 -6.439 -15.125 1.00 83.94 92 SER A O 1
ATOM 721 N N . ARG A 1 93 ? 19.893 -4.496 -15.044 1.00 84.50 93 ARG A N 1
ATOM 722 C CA . ARG A 1 93 ? 18.764 -3.698 -14.535 1.00 84.50 93 ARG A CA 1
ATOM 723 C C . ARG A 1 93 ? 17.609 -3.651 -15.532 1.00 84.50 93 ARG A C 1
ATOM 725 O O . ARG A 1 93 ? 16.476 -3.907 -15.135 1.00 84.50 93 ARG A O 1
ATOM 732 N N . VAL A 1 94 ? 17.879 -3.389 -16.814 1.00 85.06 94 VAL A N 1
ATOM 733 C CA . VAL A 1 94 ? 16.837 -3.309 -17.857 1.00 85.06 94 VAL A CA 1
ATOM 734 C C . VAL A 1 94 ? 16.199 -4.681 -18.114 1.00 85.06 94 VAL A C 1
ATOM 736 O O . VAL A 1 94 ? 14.972 -4.819 -18.115 1.00 85.06 94 VAL A O 1
ATOM 739 N N . VAL A 1 95 ? 17.013 -5.731 -18.256 1.00 86.56 95 VAL A N 1
ATOM 740 C CA . VAL A 1 95 ? 16.545 -7.111 -18.492 1.00 86.56 95 VAL A CA 1
ATOM 741 C C . VAL A 1 95 ? 15.802 -7.694 -17.276 1.00 86.56 95 VAL A C 1
ATOM 743 O O . VAL A 1 95 ? 14.966 -8.597 -17.423 1.00 86.56 95 VAL A O 1
ATOM 746 N N . GLY A 1 96 ? 16.067 -7.180 -16.074 1.00 85.12 96 GLY A N 1
ATOM 747 C CA . GLY A 1 96 ? 15.430 -7.590 -14.823 1.00 85.12 96 GLY A CA 1
ATOM 748 C C . GLY A 1 96 ? 13.990 -7.098 -14.634 1.00 85.12 96 GLY A C 1
ATOM 749 O O . GLY A 1 96 ? 13.251 -7.708 -13.865 1.00 85.12 96 GLY A O 1
ATOM 750 N N . VAL A 1 97 ? 13.552 -6.052 -15.350 1.00 85.06 97 VAL A N 1
ATOM 751 C CA . VAL A 1 97 ? 12.255 -5.395 -15.085 1.00 85.06 97 VAL A CA 1
ATOM 752 C C . VAL A 1 97 ? 11.052 -6.272 -15.440 1.00 85.06 97 VAL A C 1
ATOM 754 O O . VAL A 1 97 ? 10.164 -6.483 -14.615 1.00 85.06 97 VAL A O 1
ATOM 757 N N . CYS A 1 98 ? 10.963 -6.763 -16.682 1.00 83.94 98 CYS A N 1
ATOM 758 C CA . CYS A 1 98 ? 9.852 -7.617 -17.112 1.00 83.94 98 CYS A CA 1
ATOM 759 C C . CYS A 1 98 ? 10.184 -8.433 -18.371 1.00 83.94 98 CYS A C 1
ATOM 761 O O . CYS A 1 98 ? 11.147 -8.147 -19.082 1.00 83.94 98 CYS A O 1
ATOM 763 N N . LYS A 1 99 ? 9.335 -9.425 -18.692 1.00 83.94 99 LYS A N 1
ATOM 764 C CA . LYS A 1 99 ? 9.479 -10.250 -19.908 1.00 83.94 99 LYS A CA 1
ATOM 765 C C . LYS A 1 99 ? 9.556 -9.402 -21.182 1.00 83.94 99 LYS A C 1
ATOM 767 O O . LYS A 1 99 ? 10.400 -9.670 -22.022 1.00 83.94 99 LYS A O 1
ATOM 772 N N . ARG A 1 100 ? 8.719 -8.363 -21.299 1.00 87.25 100 ARG A N 1
ATOM 773 C CA . ARG A 1 100 ? 8.675 -7.494 -22.484 1.00 87.25 100 ARG A CA 1
ATOM 774 C C . ARG A 1 100 ? 9.995 -6.750 -22.694 1.00 87.25 100 ARG A C 1
ATOM 776 O O . ARG A 1 100 ? 10.510 -6.761 -23.799 1.00 87.25 100 ARG A O 1
ATOM 783 N N . TRP A 1 101 ? 10.542 -6.142 -21.644 1.00 88.88 101 TRP 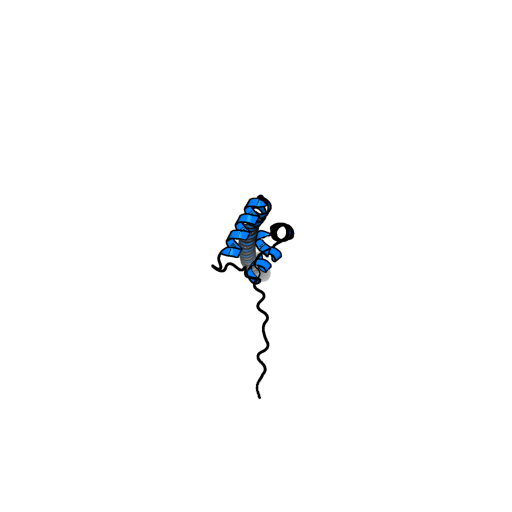A N 1
ATOM 784 C CA . TRP A 1 101 ? 11.812 -5.412 -21.720 1.00 88.88 101 TRP A CA 1
ATOM 785 C C . TRP A 1 101 ? 12.962 -6.343 -22.092 1.00 88.88 101 TRP A C 1
ATOM 787 O O . TRP A 1 101 ? 13.723 -6.037 -22.998 1.00 88.88 101 TRP A O 1
ATOM 797 N N . ARG A 1 102 ? 13.009 -7.536 -21.488 1.00 88.94 102 ARG A N 1
ATOM 798 C CA . ARG A 1 102 ? 13.961 -8.583 -21.874 1.00 88.94 102 ARG A CA 1
ATOM 799 C C . ARG A 1 102 ? 13.844 -8.963 -23.348 1.00 88.94 102 ARG A C 1
ATOM 801 O O . ARG A 1 102 ? 14.865 -9.073 -24.010 1.00 88.94 102 ARG A O 1
ATOM 808 N N . THR A 1 103 ? 12.629 -9.162 -23.859 1.00 88.75 103 THR A N 1
ATOM 809 C CA . THR A 1 103 ? 12.414 -9.489 -25.276 1.00 88.75 103 THR A CA 1
ATOM 810 C C . THR A 1 103 ? 12.907 -8.378 -26.195 1.00 88.75 103 THR A C 1
ATOM 812 O O . THR A 1 103 ? 13.558 -8.687 -27.180 1.00 88.75 103 THR A O 1
ATOM 815 N N . ILE A 1 104 ? 12.631 -7.112 -25.869 1.00 88.12 104 ILE A N 1
ATOM 816 C CA . ILE A 1 104 ? 13.076 -5.962 -26.670 1.00 88.12 104 ILE A CA 1
ATOM 817 C C . ILE A 1 104 ? 14.601 -5.894 -26.685 1.00 88.12 104 ILE A C 1
ATOM 819 O O . ILE A 1 104 ? 15.191 -5.892 -27.757 1.00 88.12 104 ILE A O 1
ATOM 823 N N . VAL A 1 105 ? 15.233 -5.954 -25.508 1.00 86.88 105 VAL A N 1
ATOM 824 C CA . VAL A 1 105 ? 16.694 -5.909 -25.409 1.00 86.88 105 VAL A CA 1
ATOM 825 C C . VAL A 1 105 ? 17.326 -7.063 -26.181 1.00 86.88 105 VAL A C 1
ATOM 827 O O . VAL A 1 105 ? 18.218 -6.827 -26.980 1.00 86.88 105 VAL A O 1
ATOM 830 N N . LEU A 1 106 ? 16.856 -8.305 -26.011 1.00 83.19 106 LEU A N 1
ATOM 831 C CA . LEU A 1 106 ? 17.375 -9.470 -26.750 1.00 83.19 106 LEU A CA 1
ATOM 832 C C . LEU A 1 106 ? 17.148 -9.388 -28.266 1.00 83.19 106 LEU A C 1
ATOM 834 O O . LEU A 1 106 ? 17.916 -9.974 -29.023 1.00 83.19 106 LEU A O 1
ATOM 838 N N . ALA A 1 107 ? 16.090 -8.705 -28.704 1.00 84.94 107 ALA A N 1
ATOM 839 C CA . ALA A 1 107 ? 15.764 -8.533 -30.114 1.00 84.94 107 ALA A CA 1
ATOM 840 C C . ALA A 1 107 ? 16.519 -7.373 -30.775 1.00 84.94 107 ALA A C 1
ATOM 842 O O . ALA A 1 107 ? 16.485 -7.289 -31.999 1.00 84.94 107 ALA A O 1
ATOM 843 N N . SER A 1 108 ? 17.182 -6.507 -30.001 1.00 81.75 108 SER A N 1
ATOM 844 C CA . SER A 1 108 ? 17.947 -5.368 -30.508 1.00 81.75 108 SER A CA 1
ATOM 845 C C . SER A 1 108 ? 19.445 -5.680 -30.478 1.00 81.75 108 SER A C 1
ATOM 847 O O . SER A 1 108 ? 20.079 -5.595 -29.422 1.00 81.75 108 SER A O 1
ATOM 849 N N . PRO A 1 109 ? 20.055 -6.066 -31.619 1.00 71.50 109 PRO A N 1
ATOM 850 C CA . PRO A 1 109 ? 21.456 -6.479 -31.659 1.00 71.50 109 PRO A CA 1
ATOM 851 C C . PRO A 1 109 ? 22.398 -5.367 -31.200 1.00 71.50 109 PRO A C 1
ATOM 853 O O . PRO A 1 109 ? 23.412 -5.654 -30.569 1.00 71.50 109 PRO A O 1
ATOM 856 N N . LEU A 1 110 ? 22.029 -4.105 -31.459 1.00 68.00 110 LEU A N 1
ATOM 857 C CA . LEU A 1 110 ? 22.797 -2.910 -31.101 1.00 68.00 110 LEU A CA 1
ATOM 858 C C . LEU A 1 110 ? 23.098 -2.835 -29.597 1.00 68.00 110 LEU A C 1
ATOM 860 O O . LEU A 1 110 ? 24.181 -2.397 -29.223 1.00 68.00 110 LEU A O 1
ATOM 864 N N . LEU A 1 111 ? 22.207 -3.368 -28.755 1.00 67.06 111 LEU A N 1
ATOM 865 C CA . LEU A 1 111 ? 22.347 -3.377 -27.297 1.00 67.06 111 LEU A CA 1
ATOM 866 C C . LEU A 1 111 ? 23.267 -4.488 -26.756 1.00 67.06 111 LEU A C 1
ATOM 868 O O . LEU A 1 111 ? 23.634 -4.462 -25.582 1.00 67.06 111 LEU A O 1
ATOM 872 N N . TRP A 1 112 ? 23.655 -5.459 -27.592 1.00 66.81 112 TRP A N 1
ATOM 873 C CA . TRP A 1 112 ? 24.573 -6.558 -27.239 1.00 66.81 112 TRP A CA 1
ATOM 874 C C . TRP A 1 112 ? 25.927 -6.465 -27.945 1.00 66.81 112 TRP A C 1
ATOM 876 O O . TRP A 1 112 ? 26.800 -7.293 -27.694 1.00 66.81 112 TRP A O 1
ATOM 886 N N . CYS A 1 113 ? 26.122 -5.479 -28.825 1.00 64.25 113 CYS A N 1
ATOM 887 C CA . CYS A 1 113 ? 27.335 -5.366 -29.639 1.00 64.25 113 CYS A CA 1
ATOM 888 C C . CYS A 1 113 ? 28.603 -5.141 -28.803 1.00 64.25 113 CYS A C 1
ATOM 890 O O . CYS A 1 113 ? 29.684 -5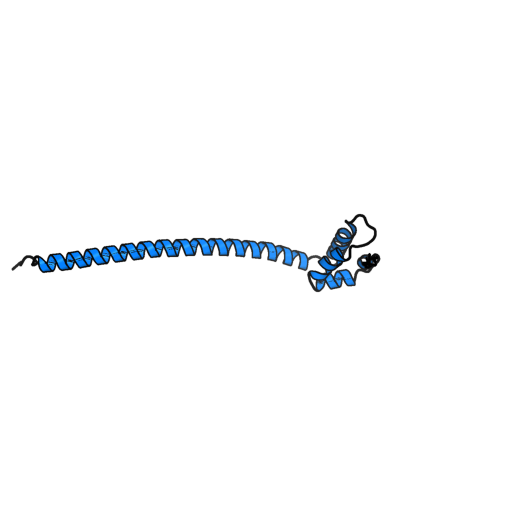.565 -29.204 1.00 64.25 113 CYS A O 1
ATOM 892 N N . HIS A 1 114 ? 28.479 -4.483 -27.647 1.00 64.94 114 HIS A N 1
ATOM 893 C CA . HIS A 1 114 ? 29.620 -4.073 -26.836 1.00 64.94 114 HIS A CA 1
ATOM 894 C C . HIS A 1 114 ? 29.367 -4.373 -25.355 1.00 64.94 114 HIS A C 1
ATOM 896 O O . HIS A 1 114 ? 28.757 -3.574 -24.649 1.00 64.94 114 HIS A O 1
ATOM 902 N N . ILE A 1 115 ? 29.849 -5.521 -24.870 1.00 64.88 115 ILE A N 1
ATOM 903 C CA . ILE A 1 115 ? 29.725 -5.943 -23.464 1.00 64.88 115 ILE A CA 1
ATOM 904 C C . ILE A 1 115 ? 31.117 -6.013 -22.832 1.00 64.88 115 ILE A C 1
ATOM 906 O O . ILE A 1 115 ? 32.001 -6.695 -23.348 1.00 64.88 115 ILE A O 1
ATOM 910 N N . ALA A 1 116 ? 31.314 -5.327 -21.702 1.00 64.44 116 ALA A N 1
ATOM 911 C CA . ALA A 1 116 ? 32.563 -5.374 -20.942 1.00 64.44 116 ALA A CA 1
ATOM 912 C C . ALA A 1 116 ? 32.508 -6.559 -19.979 1.00 64.44 116 ALA A C 1
ATOM 914 O O . ALA A 1 116 ? 31.736 -6.544 -19.025 1.00 64.44 116 ALA A O 1
ATOM 915 N N . LEU A 1 117 ? 33.339 -7.576 -20.196 1.00 64.31 117 LEU A N 1
ATOM 916 C CA . LEU A 1 117 ? 33.535 -8.649 -19.224 1.00 64.31 117 LEU A CA 1
ATOM 917 C C . LEU A 1 117 ? 34.745 -8.302 -18.353 1.00 64.31 117 LEU A C 1
ATOM 919 O O . LEU A 1 117 ? 35.885 -8.500 -18.767 1.00 64.31 117 LEU A O 1
ATOM 923 N N . SER A 1 118 ? 34.519 -7.778 -17.147 1.00 62.53 118 SER A N 1
ATOM 924 C CA . SER A 1 118 ? 35.588 -7.670 -16.151 1.00 62.53 118 SER A CA 1
ATOM 925 C C . SER A 1 118 ? 35.726 -9.010 -15.435 1.00 62.53 118 SER A C 1
ATOM 927 O O . SER A 1 118 ? 34.951 -9.327 -14.531 1.00 62.53 118 SER A O 1
ATOM 929 N N . MET A 1 119 ? 36.698 -9.821 -15.847 1.00 66.56 119 MET A N 1
ATOM 930 C CA . MET A 1 119 ? 37.107 -10.971 -15.049 1.00 66.56 119 MET A CA 1
ATOM 931 C C . MET A 1 119 ? 37.909 -10.461 -13.850 1.00 66.56 119 MET A C 1
ATOM 933 O O . MET A 1 119 ? 38.963 -9.851 -14.020 1.00 66.56 119 MET A O 1
ATOM 937 N N . TYR A 1 120 ? 37.385 -10.669 -12.640 1.00 61.50 120 TYR A N 1
ATOM 938 C CA . TYR A 1 120 ? 38.171 -10.531 -11.417 1.00 61.50 120 TYR A CA 1
ATOM 939 C C . TYR A 1 120 ? 39.288 -11.574 -11.478 1.00 61.50 120 TYR A C 1
ATOM 941 O O . TYR A 1 120 ? 39.044 -12.758 -11.264 1.00 61.50 120 TYR A O 1
ATOM 949 N N . ASN A 1 121 ? 40.505 -11.143 -11.802 1.00 55.88 121 ASN A N 1
ATOM 950 C CA . ASN A 1 121 ? 41.680 -11.953 -11.528 1.00 55.88 121 ASN A CA 1
ATOM 951 C C . ASN A 1 121 ? 41.897 -11.908 -10.016 1.00 55.88 121 ASN A C 1
ATOM 953 O O . ASN A 1 121 ? 42.155 -10.837 -9.462 1.00 55.88 121 ASN A O 1
ATOM 957 N N . GLU A 1 122 ? 41.770 -13.056 -9.351 1.00 58.56 122 GLU A N 1
ATOM 958 C CA . GLU A 1 122 ? 42.326 -13.230 -8.013 1.00 58.56 122 GLU A CA 1
ATOM 959 C C . GLU A 1 122 ? 43.817 -12.892 -8.096 1.00 58.56 122 GLU A C 1
ATOM 961 O O . GLU A 1 122 ? 44.585 -13.540 -8.809 1.00 58.56 122 GLU A O 1
ATOM 966 N N . VAL A 1 123 ? 44.212 -11.808 -7.429 1.00 61.38 123 VAL A N 1
ATOM 967 C CA . VAL A 1 123 ? 45.621 -11.466 -7.252 1.00 61.38 123 VAL 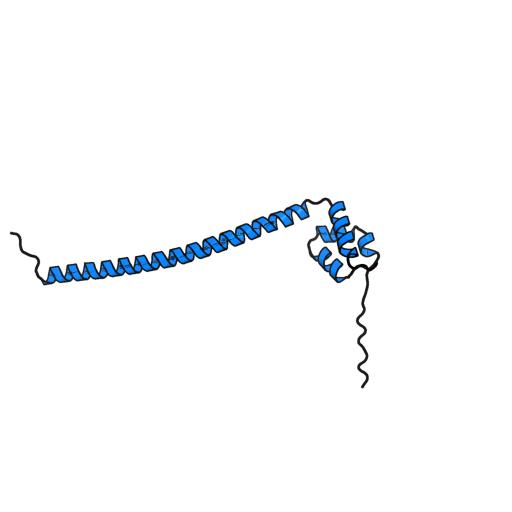A CA 1
ATOM 968 C C . VAL A 1 123 ? 46.239 -12.609 -6.444 1.00 61.38 123 VAL A C 1
ATOM 970 O O . VAL A 1 123 ? 45.717 -12.903 -5.364 1.00 61.38 123 VAL A O 1
ATOM 973 N N . PRO A 1 124 ? 47.307 -13.276 -6.922 1.00 58.84 124 PRO A N 1
ATOM 974 C CA . PRO A 1 124 ? 47.988 -14.282 -6.126 1.00 58.84 124 PRO A CA 1
ATOM 975 C C . PRO A 1 124 ? 48.456 -13.637 -4.825 1.00 58.84 124 PRO A C 1
ATOM 977 O O . PRO A 1 124 ? 49.113 -12.595 -4.834 1.00 58.84 124 PRO A O 1
ATOM 980 N N . HIS A 1 125 ? 48.073 -14.241 -3.706 1.00 56.50 125 HIS A N 1
ATOM 981 C CA . HIS A 1 125 ? 48.585 -13.896 -2.391 1.00 56.50 125 HIS A CA 1
ATOM 982 C C . HIS A 1 125 ? 50.063 -14.322 -2.350 1.00 56.50 125 HIS A C 1
ATOM 984 O O . HIS A 1 125 ? 50.371 -15.460 -1.998 1.00 56.50 125 HIS A O 1
ATOM 990 N N . ASP A 1 126 ? 50.974 -13.442 -2.769 1.00 56.44 126 ASP A N 1
ATOM 991 C CA . ASP A 1 126 ? 52.406 -13.658 -2.552 1.00 56.44 126 ASP A CA 1
ATOM 992 C C . ASP A 1 126 ? 52.669 -13.674 -1.037 1.00 56.44 126 ASP A C 1
ATOM 994 O O . ASP A 1 126 ? 52.281 -12.754 -0.307 1.00 56.44 126 ASP A O 1
ATOM 998 N N . SER A 1 127 ? 53.251 -14.788 -0.583 1.00 56.66 127 SER A N 1
ATOM 999 C CA . SER A 1 127 ? 53.720 -15.049 0.785 1.00 56.66 127 SER A CA 1
ATOM 1000 C C . SER A 1 127 ? 55.215 -14.790 0.893 1.00 56.66 127 SER A C 1
ATOM 1002 O O . SER A 1 127 ? 55.925 -15.093 -0.092 1.00 56.66 127 SER A O 1
#